Protein AF-T1KE66-F1 (afdb_monomer_lite)

Secondary structure (DSSP, 8-state):
-----------------------S--TT--HHHHHHHHHTTS----------------------

Foldseek 3Di:
DDDDDDPPPPDDDPPPVPDDDDPPDDPPDDQVVVCVVCVVVHDDDDGDDDDPPPPPPPPDPPDD

InterPro domains:
  IPR000504 RNA recognition motif domain [PF00076] (21-60)
  IPR000504 RNA recognition motif domain [PS50102] (18-64)
  IPR012677 Nucleotide-binding alpha-beta plait domain superfamily [G3DSA:3.30.70.330] (1-61)
  IPR035979 RNA-binding domain superfamily [SSF54928] (10-59)

pLDDT: mean 72.34, std 15.97, range [44.75, 93.62]

Sequence (64 aa):
METETKMETESTKMDSETKMFIGGLSWQTAPESLKEYFSKFGNITEVMVMKDPTTRRSSEYDME

Organism: Tetranychus urticae (NCBI:txid32264)

Structure (mmCIF, N/CA/C/O backbone):
data_AF-T1KE66-F1
#
_entry.id   A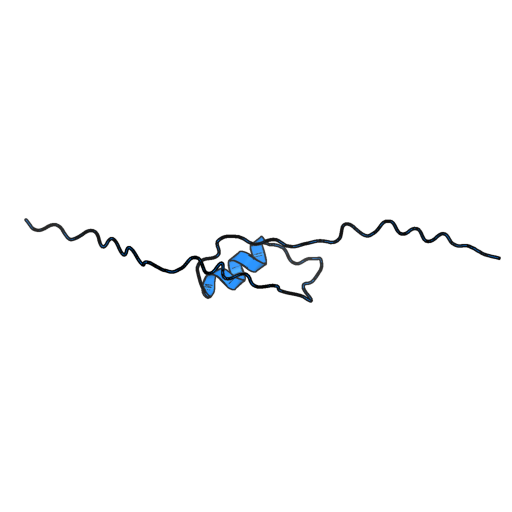F-T1KE66-F1
#
loop_
_atom_site.group_PDB
_atom_site.id
_atom_site.type_symbol
_atom_site.label_atom_id
_atom_site.label_alt_id
_atom_site.label_comp_id
_atom_site.label_asym_id
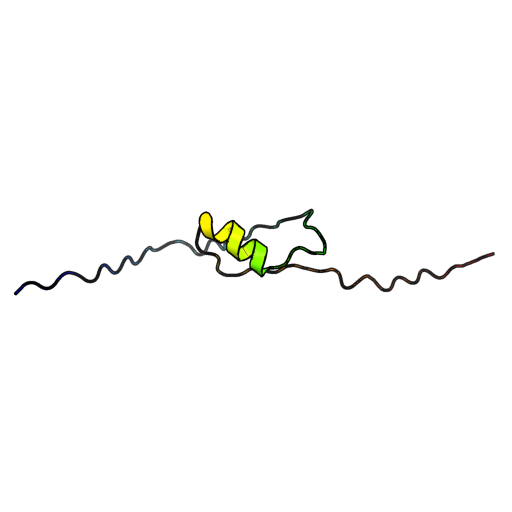_atom_site.label_entity_id
_atom_site.label_seq_id
_atom_site.pdbx_PDB_ins_code
_atom_site.Cartn_x
_atom_site.Cartn_y
_atom_site.Cartn_z
_atom_site.occupancy
_atom_site.B_iso_or_equiv
_atom_site.auth_seq_id
_atom_site.auth_comp_id
_atom_site.auth_asym_id
_atom_site.auth_atom_id
_atom_site.pdbx_PDB_model_num
ATOM 1 N N . MET A 1 1 ? -20.957 -9.587 41.792 1.00 44.75 1 MET A N 1
ATOM 2 C CA . MET A 1 1 ? -19.940 -10.183 40.906 1.00 44.75 1 MET A CA 1
ATOM 3 C C . MET A 1 1 ? -19.942 -9.348 39.646 1.00 44.75 1 MET A C 1
ATOM 5 O O . MET A 1 1 ? -20.706 -9.594 38.723 1.00 44.75 1 MET A O 1
ATOM 9 N N . GLU A 1 2 ? -19.205 -8.252 39.724 1.00 48.97 2 GLU A N 1
ATOM 10 C CA . GLU A 1 2 ? -18.876 -7.372 38.613 1.00 48.97 2 GLU A CA 1
ATOM 11 C C . GLU A 1 2 ? -18.100 -8.144 37.538 1.00 48.97 2 GLU A C 1
ATOM 13 O O .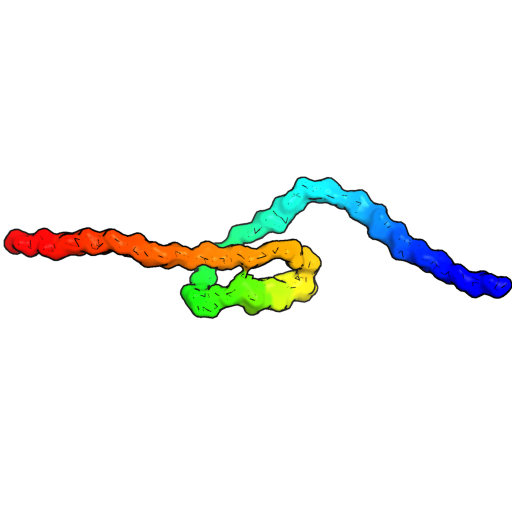 GLU A 1 2 ? -17.081 -8.758 37.830 1.00 48.97 2 GLU A O 1
ATOM 18 N N . THR A 1 3 ? -18.608 -8.149 36.306 1.00 52.62 3 THR A N 1
ATOM 19 C CA . THR A 1 3 ? -17.832 -8.529 35.118 1.00 52.62 3 THR A CA 1
ATOM 20 C C . THR A 1 3 ? -18.021 -7.435 34.072 1.00 52.62 3 THR A C 1
ATOM 22 O O . THR A 1 3 ? -18.978 -7.397 33.307 1.00 52.62 3 THR A O 1
ATOM 25 N N . GLU A 1 4 ? -17.162 -6.432 34.228 1.00 54.06 4 GLU A N 1
ATOM 26 C CA . GLU A 1 4 ? -16.324 -5.818 33.196 1.00 54.06 4 GLU A CA 1
ATOM 27 C C . GLU A 1 4 ? -16.967 -5.539 31.826 1.00 54.06 4 GLU A C 1
ATOM 29 O O . GLU A 1 4 ? -16.992 -6.348 30.902 1.00 54.06 4 GLU A O 1
ATOM 34 N N . THR A 1 5 ? -17.422 -4.291 31.727 1.00 50.47 5 THR A N 1
ATOM 35 C CA . THR A 1 5 ? -17.553 -3.420 30.557 1.00 50.47 5 THR A CA 1
ATOM 36 C C . THR A 1 5 ? -16.827 -3.897 29.291 1.00 50.47 5 THR A C 1
ATOM 38 O O . THR A 1 5 ? -15.616 -3.731 29.136 1.00 50.47 5 THR A O 1
ATOM 41 N N . LYS A 1 6 ? -17.609 -4.371 28.314 1.00 53.62 6 LYS A N 1
ATOM 42 C CA . LYS A 1 6 ? -17.221 -4.438 26.900 1.00 53.62 6 LYS A CA 1
ATOM 43 C C . LYS A 1 6 ? -17.001 -3.006 26.405 1.00 53.62 6 LYS A C 1
ATOM 45 O O . LYS A 1 6 ? -17.952 -2.247 26.238 1.00 53.62 6 LYS A O 1
ATOM 50 N N . MET A 1 7 ? -15.740 -2.630 26.211 1.00 51.22 7 MET A N 1
ATOM 51 C CA . MET A 1 7 ? -15.358 -1.357 25.606 1.00 51.22 7 MET A CA 1
ATOM 52 C C . MET A 1 7 ? -15.728 -1.399 24.123 1.00 51.22 7 MET A C 1
ATOM 54 O O . MET A 1 7 ? -14.973 -1.884 23.285 1.00 51.22 7 MET A O 1
ATOM 58 N N . GLU A 1 8 ? -16.927 -0.934 23.799 1.00 52.44 8 GLU A N 1
ATOM 59 C CA . GLU A 1 8 ? -17.309 -0.627 22.429 1.00 52.44 8 GLU A CA 1
ATOM 60 C C . GLU A 1 8 ? -16.780 0.773 22.125 1.00 52.44 8 GLU A C 1
ATOM 62 O O . GLU A 1 8 ? -17.397 1.787 22.440 1.00 52.44 8 GLU A O 1
ATOM 67 N N . THR A 1 9 ? -15.558 0.845 21.599 1.00 50.28 9 THR A N 1
ATOM 68 C CA . THR A 1 9 ? -15.048 2.096 21.039 1.00 50.28 9 THR A CA 1
ATOM 69 C C . THR A 1 9 ? -15.661 2.270 19.656 1.00 50.28 9 THR A C 1
ATOM 71 O O . THR A 1 9 ? -15.036 1.985 18.636 1.00 50.28 9 THR A O 1
ATOM 74 N N . GLU A 1 10 ? -16.909 2.730 19.625 1.00 55.47 10 GLU A N 1
ATOM 75 C CA . GLU A 1 10 ? -17.504 3.325 18.434 1.00 55.47 10 GLU A CA 1
ATOM 76 C C . GLU A 1 10 ? -16.787 4.662 18.189 1.00 55.47 10 GLU A C 1
ATOM 78 O O . GLU A 1 10 ? -17.139 5.712 18.723 1.00 55.47 10 GLU A O 1
ATOM 83 N N . SER A 1 11 ? -15.674 4.613 17.452 1.00 53.91 11 SER A N 1
ATOM 84 C CA . SER A 1 11 ? -15.003 5.821 16.984 1.00 53.91 11 SER A CA 1
ATOM 85 C C . SER A 1 11 ? -15.676 6.254 15.690 1.00 53.91 11 SER A C 1
ATOM 87 O O . SER A 1 11 ? -15.347 5.779 14.606 1.00 53.91 11 SER A O 1
ATOM 89 N N . THR A 1 12 ? -16.633 7.170 15.813 1.00 59.22 12 THR A N 1
ATOM 90 C CA . THR A 1 12 ? -17.112 7.994 14.705 1.00 59.22 12 THR A CA 1
ATOM 91 C C . THR A 1 12 ? -15.911 8.652 14.025 1.00 59.22 12 THR A C 1
ATOM 93 O O . THR A 1 12 ? -15.304 9.566 14.591 1.00 59.22 12 THR A O 1
ATOM 96 N N . LYS A 1 13 ? -15.550 8.225 12.815 1.00 53.75 13 LYS A N 1
ATOM 97 C CA . LYS A 1 13 ? -14.638 8.986 11.961 1.00 53.75 13 LYS A CA 1
ATOM 98 C C . LYS A 1 13 ? -15.190 9.025 10.553 1.00 53.75 13 LYS A C 1
ATOM 100 O O . LYS A 1 13 ? -15.475 7.996 9.959 1.00 53.75 13 LYS A O 1
ATOM 105 N N . MET A 1 14 ? -15.368 10.260 10.093 1.00 51.41 14 MET A N 1
ATOM 106 C CA . MET A 1 14 ? -15.691 10.638 8.727 1.00 51.41 14 MET A CA 1
ATOM 107 C C . MET A 1 14 ? -14.976 9.713 7.748 1.00 51.41 14 MET A C 1
ATOM 109 O O . MET A 1 14 ? -13.761 9.538 7.846 1.00 51.41 14 MET A O 1
ATOM 113 N N . ASP A 1 15 ? -15.750 9.155 6.824 1.00 56.00 15 ASP A N 1
ATOM 114 C CA . ASP A 1 15 ? -15.307 8.394 5.659 1.00 56.00 15 ASP A CA 1
ATOM 115 C C . ASP A 1 15 ? -14.546 9.328 4.698 1.00 56.00 15 ASP A C 1
ATOM 117 O O . ASP A 1 15 ? -14.951 9.624 3.582 1.00 56.00 15 ASP A O 1
ATOM 121 N N . SER A 1 16 ? -13.459 9.928 5.174 1.00 60.78 16 SER A N 1
ATOM 122 C CA . SER A 1 16 ? -12.442 10.500 4.313 1.00 60.78 16 SER A CA 1
ATOM 123 C C . SER A 1 16 ? -11.572 9.325 3.906 1.00 60.78 16 SER A C 1
ATOM 125 O O . SER A 1 16 ? -10.600 9.008 4.602 1.00 60.78 16 SER A O 1
ATOM 127 N N . GLU A 1 17 ? -11.982 8.635 2.839 1.00 66.81 17 GLU A N 1
ATOM 128 C CA . GLU A 1 17 ? -11.221 7.564 2.198 1.00 66.81 17 GLU A CA 1
ATOM 129 C C . GLU A 1 17 ? -9.769 8.033 2.029 1.00 66.81 17 GLU A C 1
ATOM 131 O O . GLU A 1 17 ? -9.427 8.818 1.141 1.00 66.81 17 GLU A O 1
ATOM 136 N N . THR A 1 18 ? -8.898 7.618 2.952 1.00 73.56 18 THR A N 1
ATOM 137 C CA . THR A 1 18 ? -7.503 8.055 2.971 1.00 73.56 18 THR A CA 1
ATOM 138 C C . THR A 1 18 ? -6.761 7.211 1.951 1.00 73.56 18 THR A C 1
ATOM 140 O O . THR A 1 18 ? -6.165 6.183 2.266 1.00 73.56 18 THR A O 1
ATOM 143 N N . LYS A 1 19 ? -6.861 7.627 0.689 1.00 82.94 19 LYS A N 1
ATOM 144 C CA . LYS A 1 19 ? -6.212 6.976 -0.443 1.00 82.94 19 LYS A CA 1
ATOM 145 C C . LYS A 1 19 ? -4.831 7.581 -0.664 1.00 82.94 19 LYS A C 1
ATOM 147 O O . LYS A 1 19 ? -4.699 8.785 -0.866 1.00 82.94 19 LYS A O 1
ATOM 152 N N . MET A 1 20 ? -3.801 6.740 -0.664 1.00 83.88 20 MET A N 1
ATOM 153 C CA . MET A 1 20 ? -2.435 7.138 -1.011 1.00 83.88 20 MET A CA 1
ATOM 154 C C . MET A 1 20 ? -2.026 6.519 -2.344 1.00 83.88 20 MET A C 1
ATOM 156 O O . MET A 1 20 ? -2.309 5.351 -2.608 1.00 83.88 20 MET A O 1
ATOM 160 N N . PHE A 1 21 ? -1.333 7.299 -3.173 1.00 86.69 21 PHE A N 1
ATOM 161 C CA . PHE A 1 21 ? -0.735 6.827 -4.419 1.00 86.69 21 PHE A CA 1
ATOM 162 C C . PHE A 1 21 ? 0.776 6.732 -4.242 1.00 86.69 21 PHE A C 1
ATOM 164 O O . PHE A 1 21 ? 1.417 7.694 -3.822 1.00 86.69 21 PHE A O 1
ATOM 171 N N . ILE A 1 22 ? 1.342 5.572 -4.569 1.00 85.75 22 ILE A N 1
ATOM 172 C CA . ILE A 1 22 ? 2.775 5.307 -4.442 1.00 85.75 22 ILE A CA 1
ATOM 173 C C . ILE A 1 22 ? 3.329 5.041 -5.842 1.00 85.75 22 ILE A C 1
ATOM 175 O O . ILE A 1 22 ? 2.996 4.037 -6.468 1.00 85.75 22 ILE A O 1
ATOM 179 N N . GLY A 1 23 ? 4.144 5.970 -6.343 1.00 88.94 23 GLY A N 1
ATOM 180 C CA . GLY A 1 23 ? 4.863 5.840 -7.613 1.00 88.94 23 GLY A CA 1
ATOM 181 C C . GLY A 1 23 ? 6.285 5.306 -7.424 1.00 88.94 23 GLY A C 1
ATOM 182 O O . GLY A 1 23 ? 6.784 5.225 -6.305 1.00 88.94 23 GLY A O 1
ATOM 183 N N . GLY A 1 24 ? 6.951 4.949 -8.526 1.00 85.81 24 GLY A N 1
ATOM 184 C CA . GLY A 1 24 ? 8.356 4.512 -8.501 1.00 85.81 24 GLY A CA 1
ATOM 185 C C . GLY A 1 24 ? 8.593 3.143 -7.854 1.00 85.81 24 GLY A C 1
ATOM 186 O O . GLY A 1 24 ? 9.725 2.812 -7.511 1.00 85.81 24 GLY A O 1
ATOM 187 N N . LEU A 1 25 ? 7.537 2.347 -7.677 1.00 85.50 25 LEU A N 1
ATOM 188 C CA . LEU A 1 25 ? 7.656 0.973 -7.206 1.00 85.50 25 LEU A CA 1
ATOM 189 C C . LEU A 1 25 ? 8.316 0.096 -8.275 1.00 85.50 25 LEU A C 1
ATOM 191 O O . LEU A 1 25 ? 8.079 0.257 -9.473 1.00 85.50 25 LEU A O 1
ATOM 195 N N . SER A 1 26 ? 9.140 -0.852 -7.830 1.00 83.62 26 SER A N 1
ATOM 196 C CA . SER A 1 26 ? 9.718 -1.865 -8.713 1.00 83.62 26 SER A CA 1
ATOM 197 C C . SER A 1 26 ? 8.613 -2.750 -9.293 1.00 83.62 26 SER A C 1
ATOM 199 O O . SER A 1 26 ? 7.623 -3.042 -8.626 1.00 83.62 26 SER A O 1
ATOM 201 N N . TRP A 1 27 ? 8.819 -3.275 -10.501 1.00 80.62 27 TRP A N 1
ATOM 202 C CA . TRP A 1 27 ? 7.928 -4.269 -11.121 1.00 80.62 27 TRP A CA 1
ATOM 203 C C . TRP A 1 27 ? 7.740 -5.531 -10.268 1.00 80.62 27 TRP A C 1
ATOM 205 O O . TRP A 1 27 ? 6.730 -6.229 -10.373 1.00 80.62 27 TRP A O 1
ATOM 215 N N . GLN A 1 28 ? 8.724 -5.814 -9.416 1.00 84.00 28 GLN A N 1
ATOM 216 C CA . GLN A 1 28 ? 8.729 -6.948 -8.496 1.00 84.00 28 GLN A CA 1
ATOM 217 C C . GLN A 1 28 ? 7.954 -6.658 -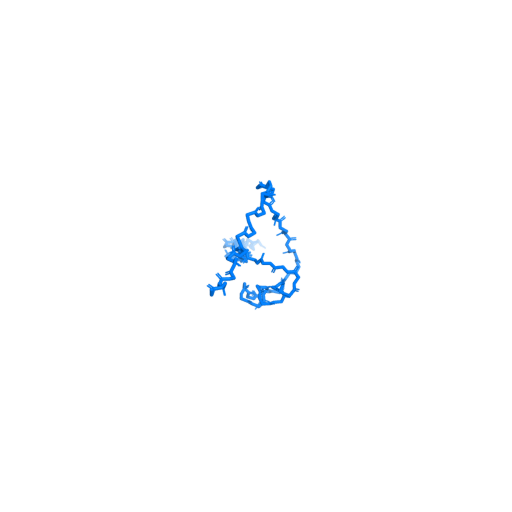7.203 1.00 84.00 28 GLN A C 1
ATOM 219 O O . GLN A 1 28 ? 7.707 -7.577 -6.428 1.00 84.00 28 GLN A O 1
ATOM 224 N N . THR A 1 29 ? 7.567 -5.403 -6.948 1.00 86.56 29 THR A N 1
ATOM 225 C CA . THR A 1 29 ? 6.810 -5.041 -5.749 1.00 86.56 29 THR A CA 1
ATOM 226 C C . THR A 1 29 ? 5.426 -5.691 -5.783 1.00 86.56 29 THR A C 1
ATOM 228 O O . THR A 1 29 ? 4.653 -5.522 -6.730 1.00 86.56 29 THR A O 1
ATOM 231 N N . ALA A 1 30 ? 5.120 -6.439 -4.724 1.00 88.12 30 ALA A N 1
ATOM 232 C CA . ALA A 1 30 ? 3.851 -7.124 -4.530 1.00 88.12 30 ALA A CA 1
ATOM 233 C C . ALA A 1 30 ? 2.933 -6.332 -3.576 1.00 88.12 30 ALA A C 1
ATOM 235 O O . ALA A 1 30 ? 3.431 -5.671 -2.655 1.00 88.12 30 ALA A O 1
ATOM 236 N N . PRO A 1 31 ? 1.602 -6.385 -3.771 1.00 89.38 31 PRO A N 1
ATOM 237 C CA . PRO A 1 31 ? 0.650 -5.732 -2.873 1.00 89.38 31 PRO A CA 1
ATOM 238 C C . PRO A 1 31 ? 0.753 -6.252 -1.431 1.00 89.38 31 PRO A C 1
ATOM 240 O O . PRO A 1 31 ? 0.589 -5.470 -0.496 1.00 89.38 31 PRO A O 1
ATOM 243 N N . GLU A 1 32 ? 1.087 -7.528 -1.229 1.00 90.94 32 GLU A N 1
ATOM 244 C CA . GLU A 1 32 ? 1.254 -8.139 0.093 1.00 90.94 32 GLU A CA 1
ATOM 245 C C . GLU A 1 32 ? 2.405 -7.496 0.870 1.00 90.94 32 GLU A C 1
ATOM 247 O O . GLU A 1 32 ? 2.232 -7.118 2.028 1.00 90.94 32 GLU A O 1
ATOM 252 N N . SER A 1 33 ? 3.556 -7.295 0.219 1.00 90.31 33 SER A N 1
ATOM 253 C CA . SER A 1 33 ? 4.720 -6.651 0.839 1.00 90.31 33 SER A CA 1
ATOM 254 C C . SER A 1 33 ? 4.436 -5.197 1.212 1.00 90.31 33 SER A C 1
ATOM 256 O O . SER A 1 33 ? 4.881 -4.729 2.258 1.00 90.31 33 SER A O 1
ATOM 258 N N . LEU A 1 34 ? 3.671 -4.476 0.383 1.00 90.69 34 LEU A N 1
ATOM 259 C CA . LEU A 1 34 ? 3.222 -3.121 0.707 1.00 90.69 34 LEU A CA 1
ATOM 260 C C . LEU A 1 34 ? 2.277 -3.136 1.907 1.00 90.69 34 LEU A C 1
ATOM 262 O O . LEU A 1 34 ? 2.455 -2.345 2.831 1.00 90.69 34 LEU A O 1
ATOM 266 N N . LYS A 1 35 ? 1.305 -4.050 1.925 1.00 91.12 35 LYS A N 1
ATOM 267 C CA . LYS A 1 35 ? 0.361 -4.168 3.035 1.00 91.12 35 LYS A CA 1
ATOM 268 C C . LYS A 1 35 ? 1.092 -4.445 4.346 1.00 91.12 35 LYS A C 1
ATOM 270 O O . LYS A 1 35 ? 0.886 -3.723 5.314 1.00 91.12 35 LYS A O 1
ATOM 275 N N . GLU A 1 36 ? 1.984 -5.428 4.371 1.00 92.88 36 GLU A N 1
ATOM 276 C CA . GLU A 1 36 ? 2.768 -5.760 5.564 1.00 92.88 36 GLU A CA 1
ATOM 277 C C . GLU A 1 36 ? 3.633 -4.576 6.020 1.00 92.88 36 GLU A C 1
ATOM 279 O O . GLU A 1 36 ? 3.604 -4.191 7.192 1.00 92.88 36 GLU A O 1
ATOM 284 N N . TYR A 1 37 ? 4.333 -3.926 5.086 1.00 91.38 37 TYR A N 1
ATOM 285 C CA . TYR A 1 37 ? 5.185 -2.784 5.402 1.00 91.38 37 TYR A CA 1
ATOM 286 C C . TYR A 1 37 ? 4.403 -1.599 5.973 1.00 91.38 37 TYR A C 1
ATOM 288 O O . TYR A 1 37 ? 4.867 -0.971 6.927 1.00 91.38 37 TYR A O 1
ATOM 296 N N . PHE A 1 38 ? 3.243 -1.271 5.399 1.00 90.00 38 PHE A N 1
ATOM 297 C CA . PHE A 1 38 ? 2.439 -0.130 5.833 1.00 90.00 38 PHE A CA 1
ATOM 298 C C . PHE A 1 38 ? 1.538 -0.449 7.035 1.00 90.00 38 PHE A C 1
ATOM 300 O O . PHE A 1 38 ? 1.135 0.474 7.743 1.00 90.00 38 PHE A O 1
ATOM 307 N N . SER A 1 39 ? 1.274 -1.729 7.323 1.00 89.69 39 SER A N 1
ATOM 308 C CA . SER A 1 39 ? 0.406 -2.149 8.432 1.00 89.69 39 SER A CA 1
ATOM 309 C C . SER A 1 39 ? 0.947 -1.724 9.800 1.00 89.69 39 SER A C 1
ATOM 311 O O . SER A 1 39 ? 0.186 -1.622 10.757 1.00 89.69 39 SER A O 1
ATOM 313 N N . LYS A 1 40 ? 2.253 -1.442 9.905 1.00 93.62 40 LYS A N 1
ATOM 314 C CA . LYS A 1 40 ? 2.876 -0.898 11.124 1.00 93.62 40 LYS A CA 1
ATOM 315 C C . LYS A 1 40 ? 2.506 0.561 11.413 1.00 93.62 40 LYS A C 1
ATOM 317 O O . LYS A 1 40 ? 2.703 1.021 12.531 1.00 93.62 40 LYS A O 1
ATOM 322 N N . PHE A 1 41 ? 2.006 1.292 10.416 1.00 88.25 41 PHE A N 1
ATOM 323 C CA . PHE A 1 41 ? 1.597 2.693 10.556 1.00 88.25 41 PHE A CA 1
ATOM 324 C C . PHE A 1 41 ? 0.086 2.852 10.749 1.00 88.25 41 PHE A C 1
ATOM 326 O O . PHE A 1 41 ? -0.366 3.925 11.145 1.00 88.25 41 PHE A O 1
ATOM 333 N N . GLY A 1 42 ? -0.701 1.809 10.480 1.00 86.62 42 GLY A N 1
ATOM 334 C CA . GLY A 1 42 ? -2.148 1.839 10.645 1.00 86.62 42 GLY A CA 1
ATOM 335 C C . GLY A 1 42 ? -2.848 0.646 10.006 1.00 86.62 42 GLY A C 1
ATOM 336 O O . GLY A 1 42 ? -2.229 -0.197 9.358 1.00 86.62 42 GLY A O 1
ATOM 337 N N . ASN A 1 43 ? -4.166 0.591 10.185 1.00 85.25 43 ASN A N 1
ATOM 338 C CA . ASN A 1 43 ? -4.992 -0.439 9.572 1.00 85.25 43 ASN A CA 1
ATOM 339 C C . ASN A 1 43 ? -5.152 -0.172 8.069 1.00 85.25 43 ASN A C 1
ATOM 341 O O . ASN A 1 43 ? -5.580 0.912 7.676 1.00 85.25 43 ASN A O 1
ATOM 345 N N . ILE A 1 44 ? -4.830 -1.164 7.238 1.00 87.69 44 ILE A N 1
ATOM 346 C CA . ILE A 1 44 ? -4.950 -1.062 5.781 1.00 87.69 44 ILE A CA 1
ATOM 347 C C . ILE A 1 44 ? -6.179 -1.825 5.310 1.00 87.69 44 ILE A C 1
ATOM 349 O O . ILE A 1 44 ? -6.242 -3.049 5.448 1.00 87.69 44 ILE A O 1
ATOM 353 N N . THR A 1 45 ? -7.105 -1.106 4.683 1.00 86.88 45 THR A N 1
ATOM 354 C CA . THR A 1 45 ? -8.314 -1.681 4.084 1.00 86.88 45 THR A CA 1
ATOM 355 C C . THR A 1 45 ? -7.996 -2.422 2.786 1.00 86.88 45 THR A C 1
ATOM 357 O O . THR A 1 45 ? -8.316 -3.601 2.656 1.00 86.88 45 THR A O 1
ATOM 360 N N . GLU A 1 46 ? -7.304 -1.769 1.848 1.00 85.88 46 GLU A N 1
ATOM 361 C CA . GLU A 1 46 ? -7.046 -2.313 0.513 1.00 85.88 46 GLU A CA 1
ATOM 362 C C . GLU A 1 46 ? -5.695 -1.839 -0.045 1.00 85.88 46 GLU A C 1
ATOM 364 O O . GLU A 1 46 ? -5.248 -0.726 0.234 1.00 85.88 46 GLU A O 1
ATOM 369 N N . VAL A 1 47 ? -5.039 -2.695 -0.835 1.00 89.06 47 VAL A N 1
ATOM 370 C CA . VAL A 1 47 ? -3.818 -2.368 -1.583 1.00 89.06 47 VAL A CA 1
ATOM 371 C C . VAL A 1 47 ? -3.976 -2.879 -3.006 1.00 89.06 47 VAL A C 1
ATOM 373 O O . VAL A 1 47 ? -4.254 -4.058 -3.215 1.00 89.06 47 VAL A O 1
ATOM 376 N N . MET A 1 48 ? -3.739 -2.009 -3.985 1.00 85.94 48 MET A N 1
ATOM 377 C CA . MET A 1 48 ? -3.789 -2.353 -5.402 1.00 85.94 48 MET A CA 1
ATOM 378 C C . MET A 1 48 ? -2.498 -1.899 -6.081 1.00 85.94 48 MET A C 1
ATOM 380 O O . MET A 1 48 ? -2.131 -0.728 -6.015 1.00 85.94 48 MET A O 1
ATOM 384 N N . VAL A 1 49 ? -1.805 -2.829 -6.742 1.00 86.38 49 VAL A N 1
ATOM 385 C CA . VAL A 1 49 ? -0.625 -2.522 -7.559 1.00 86.38 49 VAL A CA 1
ATOM 386 C C . VAL A 1 49 ? -1.051 -2.558 -9.017 1.00 86.38 49 VAL A C 1
ATOM 388 O O . VAL A 1 49 ? -1.294 -3.628 -9.574 1.00 86.38 49 VAL A O 1
ATOM 391 N N . MET A 1 50 ? -1.151 -1.382 -9.635 1.00 80.81 50 MET A N 1
ATOM 392 C CA . MET A 1 50 ? -1.389 -1.280 -11.071 1.00 80.81 50 MET A CA 1
ATOM 393 C C . MET A 1 50 ? -0.107 -1.669 -11.805 1.00 80.81 50 MET A C 1
ATOM 395 O O . MET A 1 50 ? 0.885 -0.945 -11.773 1.00 80.81 50 MET A O 1
ATOM 399 N N . LYS A 1 51 ? -0.123 -2.838 -12.442 1.00 76.25 51 LYS A N 1
ATOM 400 C CA . LYS A 1 51 ? 0.917 -3.264 -13.378 1.00 76.25 51 LYS A CA 1
ATOM 401 C C . LYS A 1 51 ? 0.392 -2.960 -14.767 1.00 76.25 51 LYS A C 1
ATOM 403 O O . LYS A 1 51 ? -0.644 -3.504 -15.139 1.00 76.25 51 LYS A O 1
ATOM 408 N N . ASP A 1 52 ? 1.065 -2.078 -15.500 1.00 69.62 52 ASP A N 1
ATOM 409 C CA . ASP A 1 52 ? 0.713 -1.837 -16.895 1.00 69.62 52 ASP A CA 1
ATOM 410 C C . ASP A 1 52 ? 0.916 -3.160 -17.652 1.00 69.62 52 ASP A C 1
ATOM 412 O O . ASP A 1 52 ? 2.035 -3.694 -17.644 1.00 69.62 52 ASP A O 1
ATOM 416 N N . PRO A 1 53 ? -0.138 -3.758 -18.238 1.00 65.25 53 PRO A N 1
ATOM 417 C CA . PRO A 1 53 ? 0.009 -4.923 -19.088 1.00 65.25 53 PRO A CA 1
ATOM 418 C C . PRO A 1 53 ? 0.595 -4.407 -20.392 1.00 65.25 53 PRO A C 1
ATOM 420 O O . PRO A 1 53 ? -0.154 -4.124 -21.321 1.00 65.25 53 PRO A O 1
ATOM 423 N N . THR A 1 54 ? 1.914 -4.202 -20.380 1.00 60.84 54 THR A N 1
ATOM 424 C CA . THR A 1 54 ? 2.783 -3.758 -21.467 1.00 60.84 54 THR A CA 1
ATOM 425 C C . THR A 1 54 ? 1.988 -3.452 -22.718 1.00 60.84 54 THR A C 1
ATOM 427 O O . THR A 1 54 ? 1.613 -4.374 -23.450 1.00 60.84 54 THR A O 1
ATOM 430 N N . THR A 1 55 ? 1.693 -2.166 -22.930 1.00 52.62 55 THR A N 1
ATOM 431 C CA . THR A 1 55 ? 1.181 -1.686 -24.210 1.00 52.62 55 THR A CA 1
ATOM 432 C C . THR A 1 55 ? 1.857 -2.466 -25.335 1.00 52.62 55 THR A C 1
ATOM 434 O O . THR A 1 55 ? 3.058 -2.359 -25.582 1.00 52.62 55 THR A O 1
ATOM 437 N N . ARG A 1 56 ? 1.068 -3.306 -26.010 1.00 52.78 56 ARG A N 1
ATOM 438 C CA . ARG A 1 56 ? 1.412 -3.916 -27.292 1.00 52.78 56 ARG A CA 1
ATOM 439 C C . ARG A 1 56 ? 1.471 -2.817 -28.353 1.00 52.78 56 ARG A C 1
ATOM 441 O O . ARG A 1 56 ? 0.760 -2.875 -29.349 1.00 52.78 56 ARG A O 1
ATOM 448 N N . ARG A 1 57 ? 2.295 -1.789 -28.161 1.00 53.75 57 ARG A N 1
ATOM 449 C CA . ARG A 1 57 ? 2.765 -0.978 -29.276 1.00 53.75 57 ARG A CA 1
ATOM 450 C C . ARG A 1 57 ? 3.997 -1.662 -29.831 1.00 53.75 57 ARG A C 1
ATOM 452 O O . ARG A 1 57 ? 5.131 -1.266 -29.603 1.00 53.75 57 ARG A O 1
ATOM 459 N N . SER A 1 58 ? 3.703 -2.714 -30.588 1.00 55.53 58 SER A N 1
ATOM 460 C CA . SER A 1 58 ? 4.401 -2.955 -31.839 1.00 55.53 58 SER A CA 1
ATOM 461 C C . SER A 1 58 ? 4.217 -1.704 -32.701 1.00 55.53 58 SER A C 1
ATOM 463 O O . SER A 1 58 ? 3.288 -1.628 -33.496 1.00 55.53 58 SER A O 1
ATOM 465 N N . SER A 1 59 ? 5.043 -0.689 -32.479 1.00 58.03 59 SER A N 1
ATOM 466 C CA . SER A 1 59 ? 5.500 0.134 -33.592 1.00 58.03 59 SER A CA 1
ATOM 467 C C . SER A 1 59 ? 6.617 -0.712 -34.204 1.00 58.03 59 SER A C 1
ATOM 469 O O . SER A 1 59 ? 7.738 -0.707 -33.707 1.00 58.03 59 SER A O 1
ATOM 471 N N . GLU A 1 60 ? 6.262 -1.746 -34.969 1.00 57.78 60 GLU A N 1
ATOM 472 C CA . GLU A 1 60 ? 6.284 -1.632 -36.430 1.00 57.78 60 GLU A CA 1
ATOM 473 C C . GLU A 1 60 ? 7.576 -0.916 -36.820 1.00 57.78 60 GLU A C 1
ATOM 475 O O . GLU A 1 60 ? 7.665 0.312 -36.813 1.00 57.78 60 GLU A O 1
ATOM 480 N N . TYR A 1 61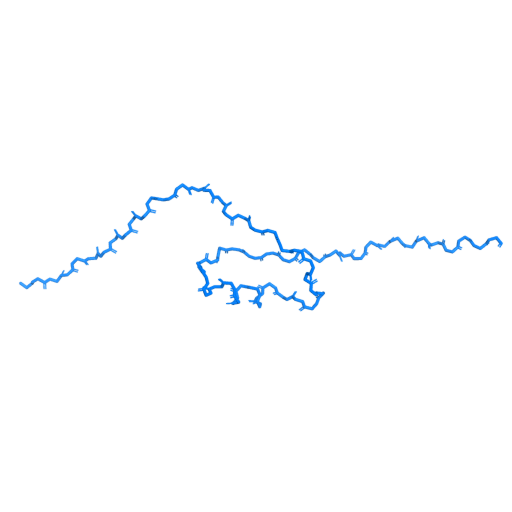 ? 8.614 -1.724 -37.019 1.00 57.50 61 TYR A N 1
ATOM 481 C CA . TYR A 1 61 ? 9.796 -1.316 -37.749 1.00 57.50 61 TYR A CA 1
ATOM 482 C C . TYR A 1 61 ? 9.334 -0.924 -39.156 1.00 57.50 61 TYR A 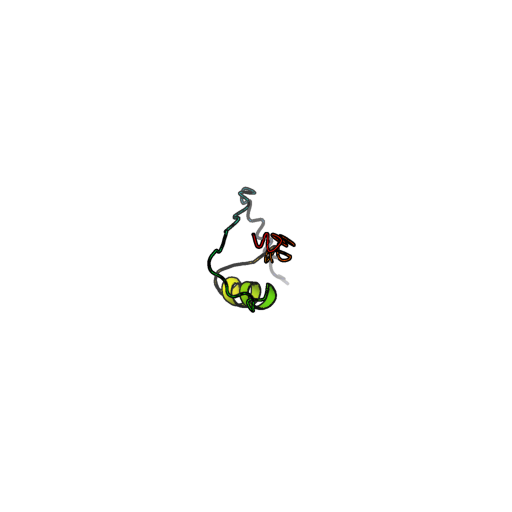C 1
ATOM 484 O O . TYR A 1 61 ? 9.288 -1.773 -40.039 1.00 57.50 61 TYR A O 1
ATOM 492 N N . ASP A 1 62 ? 8.991 0.343 -39.364 1.00 64.12 62 ASP A N 1
ATOM 493 C CA . ASP A 1 62 ? 8.954 0.913 -40.706 1.00 64.12 62 ASP A CA 1
ATOM 494 C C . ASP A 1 62 ? 10.410 1.239 -41.069 1.00 64.12 62 ASP A C 1
ATOM 496 O O . ASP A 1 62 ? 10.975 2.265 -40.687 1.00 64.12 62 ASP A O 1
ATOM 500 N N . MET A 1 63 ? 11.077 0.236 -41.641 1.00 60.97 63 MET A N 1
ATOM 501 C CA . MET A 1 63 ? 12.350 0.398 -42.334 1.00 60.97 63 MET A CA 1
ATOM 502 C C . MET A 1 63 ? 12.016 0.847 -43.760 1.00 60.97 63 MET A C 1
ATOM 504 O O . MET A 1 63 ? 11.528 0.036 -44.548 1.00 60.97 63 MET A O 1
ATOM 508 N N . GLU A 1 64 ? 12.292 2.112 -44.074 1.00 59.91 64 GLU A N 1
ATOM 509 C CA . GLU A 1 64 ? 12.659 2.535 -45.435 1.00 59.91 64 GLU A CA 1
ATOM 510 C C . GLU A 1 64 ? 14.160 2.312 -45.669 1.00 59.91 64 GLU A C 1
ATOM 512 O O . GLU A 1 64 ? 14.961 2.595 -44.742 1.00 59.91 64 GLU A O 1
#

Radius of gyration: 22.44 Å; chains: 1; bounding box: 33×21×86 Å